Protein AF-D5WXL1-F1 (afdb_monomer_lite)

Structure (mmCIF, N/CA/C/O backbone):
data_AF-D5WXL1-F1
#
_entry.id   AF-D5WXL1-F1
#
loop_
_atom_site.group_PDB
_atom_site.id
_atom_site.type_symbol
_atom_site.label_atom_id
_atom_site.label_alt_id
_atom_site.label_comp_id
_atom_site.label_asym_id
_atom_site.label_entity_id
_atom_site.label_seq_id
_atom_site.pdbx_PDB_ins_code
_atom_site.Cartn_x
_atom_site.Cartn_y
_atom_site.Cartn_z
_atom_site.occupancy
_atom_site.B_iso_or_equiv
_atom_site.auth_seq_id
_atom_site.auth_comp_id
_atom_site.auth_asym_id
_atom_site.auth_atom_id
_atom_site.pdbx_PDB_model_num
ATOM 1 N N . MET A 1 1 ? -30.111 5.991 5.242 1.00 42.44 1 MET A N 1
ATOM 2 C CA . MET A 1 1 ? -28.977 6.312 4.353 1.00 42.44 1 MET A CA 1
ATOM 3 C C . MET A 1 1 ? -27.704 6.022 5.127 1.00 42.44 1 MET A C 1
ATOM 5 O O . MET A 1 1 ? -27.295 6.845 5.934 1.00 42.44 1 MET A O 1
ATOM 9 N N . GLU A 1 2 ? -27.153 4.820 4.982 1.00 45.09 2 GLU A N 1
ATOM 10 C CA . GLU A 1 2 ? -25.875 4.465 5.600 1.00 45.09 2 GLU A CA 1
ATOM 11 C C . GLU A 1 2 ? -24.758 5.132 4.800 1.00 45.09 2 GLU A C 1
ATOM 13 O O . GLU A 1 2 ? -24.552 4.850 3.621 1.00 45.09 2 GLU A O 1
ATOM 18 N N . THR A 1 3 ? -24.068 6.083 5.417 1.00 53.00 3 THR A N 1
ATOM 19 C CA . THR A 1 3 ? -22.813 6.607 4.894 1.00 53.00 3 THR A CA 1
ATOM 20 C C . THR A 1 3 ? -21.805 5.464 4.899 1.00 53.00 3 THR A C 1
ATOM 22 O O . THR A 1 3 ? -21.276 5.113 5.952 1.00 53.00 3 THR A O 1
ATOM 25 N N . LEU A 1 4 ? -21.552 4.866 3.729 1.00 60.91 4 LEU A N 1
ATOM 26 C CA . LEU A 1 4 ? -20.432 3.946 3.511 1.00 60.91 4 LEU A CA 1
ATOM 27 C C . LEU A 1 4 ? -19.180 4.587 4.115 1.00 60.91 4 LEU A C 1
ATOM 29 O O . LEU A 1 4 ? -18.673 5.586 3.593 1.00 60.91 4 LEU A O 1
ATOM 33 N N . ARG A 1 5 ? -18.713 4.068 5.257 1.00 72.31 5 ARG A N 1
ATOM 34 C CA . ARG A 1 5 ? -17.509 4.587 5.903 1.00 72.31 5 ARG A CA 1
ATOM 35 C C . ARG A 1 5 ? -16.356 4.315 4.940 1.00 72.31 5 ARG A C 1
ATOM 37 O O . ARG A 1 5 ? -16.005 3.165 4.688 1.00 72.31 5 ARG A O 1
ATOM 44 N N . ARG A 1 6 ? -15.816 5.379 4.342 1.00 76.12 6 ARG A N 1
ATOM 45 C CA . ARG A 1 6 ? -14.663 5.325 3.441 1.00 76.12 6 ARG A CA 1
ATOM 46 C C . ARG A 1 6 ? -13.449 5.846 4.189 1.00 76.12 6 ARG A C 1
ATOM 48 O O . ARG A 1 6 ? -13.459 6.980 4.664 1.00 76.12 6 ARG A O 1
ATOM 55 N N . ARG A 1 7 ? -12.396 5.040 4.244 1.00 79.75 7 ARG A N 1
ATOM 56 C CA . ARG A 1 7 ? -11.093 5.435 4.780 1.00 79.75 7 ARG A CA 1
ATOM 57 C C . ARG A 1 7 ? -10.074 5.439 3.660 1.00 79.75 7 ARG A C 1
ATOM 59 O O . ARG A 1 7 ? -9.979 4.490 2.891 1.00 79.75 7 ARG A O 1
ATOM 66 N N . ARG A 1 8 ? -9.332 6.534 3.540 1.00 81.38 8 ARG A N 1
ATOM 67 C CA . ARG A 1 8 ? -8.279 6.679 2.538 1.00 81.38 8 ARG A CA 1
ATOM 68 C C . ARG A 1 8 ? -6.948 6.820 3.250 1.00 81.38 8 ARG A C 1
ATOM 70 O O . ARG A 1 8 ? -6.771 7.757 4.019 1.00 81.38 8 ARG A O 1
ATOM 77 N N . VAL A 1 9 ? -6.025 5.930 2.917 1.00 83.50 9 VAL A N 1
ATOM 78 C CA . VAL A 1 9 ? -4.654 5.931 3.418 1.00 83.50 9 VAL A CA 1
ATOM 79 C C . VAL A 1 9 ? -3.734 6.277 2.261 1.00 83.50 9 VAL A C 1
ATOM 81 O O . VAL A 1 9 ? -3.809 5.670 1.194 1.00 83.50 9 VAL A O 1
ATOM 84 N N . VAL A 1 10 ? -2.872 7.272 2.446 1.00 82.19 10 VAL A N 1
ATOM 85 C CA . VAL A 1 10 ? -1.852 7.642 1.459 1.00 82.19 10 VAL A CA 1
ATOM 86 C C . VAL A 1 10 ? -0.492 7.377 2.078 1.00 82.19 10 VAL A C 1
ATOM 88 O O . VAL A 1 10 ? -0.170 7.938 3.121 1.00 82.19 10 VAL A O 1
ATOM 91 N N . ARG A 1 11 ? 0.315 6.541 1.427 1.00 78.69 11 ARG A N 1
ATOM 92 C CA . ARG A 1 11 ? 1.715 6.318 1.781 1.00 78.69 11 ARG A CA 1
ATOM 93 C C . ARG A 1 11 ? 2.611 6.778 0.644 1.00 78.69 11 ARG A C 1
ATOM 95 O O . ARG A 1 11 ? 2.321 6.542 -0.525 1.00 78.69 11 ARG A O 1
ATOM 102 N N . VAL A 1 12 ? 3.702 7.439 1.001 1.00 78.94 12 VAL A N 1
ATOM 103 C CA . VAL A 1 12 ? 4.761 7.823 0.066 1.00 78.94 12 VAL A CA 1
ATOM 104 C C . VAL A 1 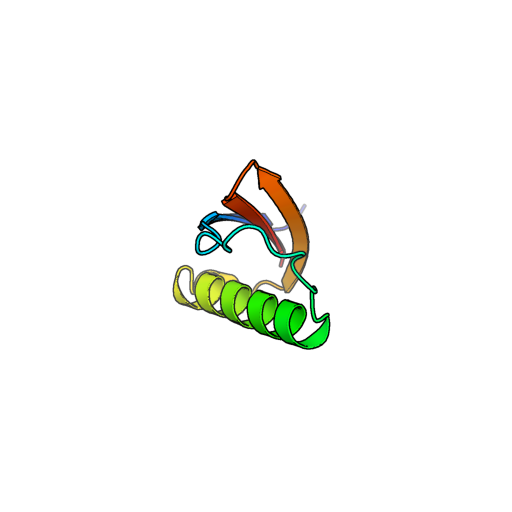12 ? 5.976 6.981 0.407 1.00 78.94 12 VAL A C 1
ATOM 106 O O . VAL A 1 12 ? 6.415 6.965 1.554 1.00 78.94 12 VAL A O 1
ATOM 109 N N . LEU A 1 13 ? 6.475 6.246 -0.576 1.00 75.38 13 LEU A N 1
ATOM 110 C CA . LEU A 1 13 ? 7.576 5.308 -0.439 1.00 75.38 13 LEU A CA 1
ATOM 111 C C . LEU A 1 13 ? 8.670 5.763 -1.396 1.00 75.38 13 LEU A C 1
ATOM 113 O O . LEU A 1 13 ? 8.446 5.855 -2.599 1.00 75.38 13 LEU A O 1
ATOM 117 N N . SER A 1 14 ? 9.850 6.068 -0.876 1.00 67.94 14 SER A N 1
ATOM 118 C CA . SER A 1 14 ? 11.010 6.308 -1.729 1.00 67.94 14 SER A CA 1
ATOM 119 C C . SER A 1 14 ? 11.533 4.961 -2.208 1.00 67.94 14 SER A C 1
ATOM 121 O O . SER A 1 14 ? 11.797 4.076 -1.391 1.00 67.94 14 SER A O 1
ATOM 123 N N . LEU A 1 15 ? 11.662 4.782 -3.522 1.00 64.62 15 LEU A N 1
ATOM 124 C CA . LEU A 1 15 ? 12.365 3.618 -4.040 1.00 64.62 15 LEU A CA 1
ATOM 125 C C . LEU A 1 15 ? 13.840 3.771 -3.658 1.00 64.62 15 LEU A C 1
ATOM 127 O O . LEU A 1 15 ? 14.381 4.875 -3.792 1.00 64.62 15 LEU A O 1
ATOM 131 N N . PRO A 1 16 ? 14.505 2.707 -3.174 1.00 56.56 16 PRO A N 1
ATOM 132 C CA . PRO A 1 16 ? 15.952 2.748 -3.025 1.00 56.56 16 PRO A CA 1
ATOM 133 C C . PRO A 1 16 ? 16.535 3.134 -4.385 1.00 56.56 16 PRO A C 1
ATOM 135 O O . PRO A 1 16 ? 16.108 2.576 -5.392 1.00 56.56 16 PRO A O 1
ATOM 138 N N . SER A 1 17 ? 17.434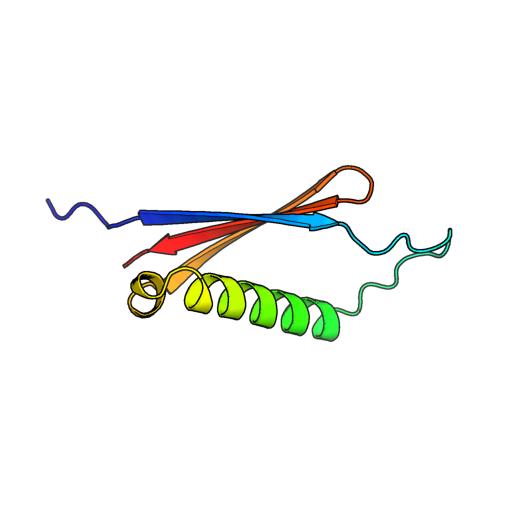 4.124 -4.421 1.00 48.31 17 SER A N 1
ATOM 139 C CA . SER A 1 17 ? 18.047 4.629 -5.653 1.00 48.31 17 SER A CA 1
ATOM 140 C C . SER A 1 17 ? 18.638 3.472 -6.455 1.00 48.31 17 SER A C 1
ATOM 142 O O . SER A 1 17 ? 19.751 3.025 -6.184 1.00 48.31 17 SER A O 1
ATOM 144 N N . VAL A 1 18 ? 17.878 2.957 -7.421 1.00 50.00 18 VAL A N 1
ATOM 145 C CA . VAL A 1 18 ? 18.336 1.881 -8.289 1.00 50.00 18 VAL A CA 1
ATOM 146 C C . VAL A 1 18 ? 19.280 2.534 -9.284 1.00 50.00 18 VAL A C 1
ATOM 148 O O . VAL A 1 18 ? 18.867 3.315 -10.138 1.00 50.00 18 VAL A O 1
ATOM 151 N N . SER A 1 19 ? 20.573 2.281 -9.108 1.00 48.84 19 SER A N 1
ATOM 152 C CA . SER A 1 19 ? 21.635 2.706 -10.012 1.00 48.84 19 SER A CA 1
ATOM 153 C C . SER A 1 19 ? 21.301 2.285 -11.444 1.00 48.84 19 SER A C 1
ATOM 155 O O . SER A 1 19 ? 21.338 1.093 -11.715 1.00 48.84 19 SER A O 1
ATOM 157 N N . SER A 1 20 ? 20.964 3.248 -12.312 1.00 51.84 20 SER A N 1
ATOM 158 C CA . SER A 1 20 ? 20.933 3.255 -13.793 1.00 51.84 20 SER A CA 1
ATOM 159 C C . SER A 1 20 ? 20.762 1.926 -14.557 1.00 51.84 20 SER A C 1
ATOM 161 O O . SER A 1 20 ? 21.280 1.781 -15.663 1.00 51.84 20 SER A O 1
ATOM 163 N N . GLN A 1 21 ? 20.040 0.958 -14.005 1.00 52.25 21 GLN A N 1
ATOM 164 C CA . GLN A 1 21 ? 19.721 -0.320 -14.623 1.00 52.25 21 GLN A CA 1
ATOM 165 C C . GLN A 1 21 ? 18.210 -0.380 -14.838 1.00 52.25 21 GLN A C 1
ATOM 167 O O . GLN A 1 21 ? 17.456 0.125 -13.999 1.00 52.25 21 GLN A O 1
ATOM 172 N N . PRO A 1 22 ? 17.746 -0.964 -15.955 1.00 55.75 22 PRO A N 1
ATOM 173 C CA . PRO A 1 22 ? 16.325 -1.181 -16.168 1.00 55.75 22 PRO A CA 1
ATOM 174 C C . PRO A 1 22 ? 15.771 -1.979 -14.986 1.00 55.75 22 PRO A C 1
ATOM 176 O O . PRO A 1 22 ? 16.244 -3.075 -14.691 1.00 55.75 22 PRO A O 1
ATOM 179 N N . ILE A 1 23 ? 14.798 -1.401 -14.281 1.00 60.38 23 ILE A N 1
ATOM 180 C CA . ILE A 1 23 ? 14.108 -2.090 -13.195 1.00 60.38 23 ILE A CA 1
ATOM 181 C C . ILE A 1 23 ? 13.256 -3.171 -13.851 1.00 60.38 23 ILE A C 1
ATOM 183 O O . ILE A 1 23 ? 12.189 -2.891 -14.398 1.00 60.38 23 ILE A O 1
ATOM 187 N N . THR A 1 24 ? 13.738 -4.407 -13.826 1.00 61.22 24 THR A N 1
ATOM 188 C CA . THR A 1 24 ? 12.922 -5.569 -14.158 1.00 61.22 24 THR A CA 1
ATOM 189 C C . THR A 1 24 ? 11.903 -5.724 -13.034 1.00 61.22 24 THR A C 1
ATOM 191 O O . THR A 1 24 ? 12.239 -6.143 -11.928 1.00 61.22 24 THR A O 1
ATOM 194 N N . PHE A 1 25 ? 10.667 -5.295 -13.286 1.00 60.66 25 PHE A N 1
ATOM 195 C CA . PHE A 1 25 ? 9.570 -5.456 -12.340 1.00 60.66 25 PHE A CA 1
ATOM 196 C C . PHE A 1 25 ? 9.095 -6.905 -12.382 1.00 60.66 25 PHE A C 1
ATOM 198 O O . PHE A 1 25 ? 8.321 -7.290 -13.256 1.00 60.66 25 PHE A O 1
ATOM 205 N N . ASP A 1 26 ? 9.581 -7.706 -11.439 1.00 77.69 26 ASP A N 1
ATOM 206 C CA . ASP A 1 26 ? 8.981 -9.001 -11.152 1.00 77.69 26 ASP A CA 1
ATOM 207 C C . ASP A 1 26 ? 7.583 -8.781 -10.561 1.00 77.69 26 ASP A C 1
ATOM 209 O O . ASP A 1 26 ? 7.421 -8.120 -9.528 1.00 77.69 26 ASP A O 1
ATOM 213 N N . VAL A 1 27 ? 6.563 -9.279 -11.260 1.00 77.50 27 VAL A N 1
ATOM 214 C CA . VAL A 1 27 ? 5.159 -9.048 -10.895 1.00 77.50 27 VAL A CA 1
ATOM 215 C C . VAL A 1 27 ? 4.850 -9.693 -9.545 1.00 77.50 27 VAL A C 1
ATOM 217 O O . VAL A 1 27 ? 4.184 -9.072 -8.717 1.00 77.50 27 VAL A O 1
ATOM 220 N N . ASP A 1 28 ? 5.381 -10.888 -9.285 1.00 80.44 28 ASP A N 1
ATOM 221 C CA . ASP A 1 28 ? 5.191 -11.602 -8.023 1.00 80.44 28 ASP A CA 1
ATOM 222 C C . ASP A 1 28 ? 5.825 -10.854 -6.843 1.00 80.44 28 ASP A C 1
ATOM 224 O O . ASP A 1 28 ? 5.160 -10.594 -5.835 1.00 80.44 28 ASP A O 1
ATOM 228 N N . GLY A 1 29 ? 7.077 -10.409 -6.983 1.00 80.50 29 GLY A N 1
ATOM 229 C CA . GLY A 1 29 ? 7.757 -9.598 -5.974 1.00 80.50 29 GLY A CA 1
ATOM 230 C C . GLY A 1 29 ? 7.048 -8.269 -5.693 1.00 80.50 29 GLY A C 1
ATOM 231 O O . GLY A 1 29 ? 6.986 -7.815 -4.544 1.00 80.50 29 GLY A O 1
ATOM 232 N N . TRP A 1 30 ? 6.460 -7.658 -6.720 1.00 78.81 30 TRP A N 1
ATOM 233 C CA . TRP A 1 30 ? 5.686 -6.430 -6.573 1.00 78.81 30 TRP A CA 1
ATOM 234 C C . TRP A 1 30 ? 4.338 -6.649 -5.873 1.00 78.81 30 TRP A C 1
ATOM 236 O O . TRP A 1 30 ? 3.961 -5.858 -5.003 1.00 78.81 30 TRP A O 1
ATOM 246 N N . LEU A 1 31 ? 3.631 -7.738 -6.186 1.00 82.69 31 LEU A N 1
ATOM 247 C CA . LEU A 1 31 ? 2.395 -8.121 -5.498 1.00 82.69 31 LEU A CA 1
ATOM 248 C C . LEU A 1 31 ? 2.646 -8.433 -4.018 1.00 82.69 31 LEU A C 1
ATOM 250 O O . LEU A 1 31 ? 1.888 -7.987 -3.152 1.00 82.69 31 LEU A O 1
ATOM 254 N N . ASP A 1 32 ? 3.728 -9.147 -3.710 1.00 85.44 32 ASP A N 1
ATOM 255 C CA . ASP A 1 32 ? 4.133 -9.433 -2.333 1.00 85.44 32 ASP A CA 1
ATOM 256 C C . ASP A 1 32 ? 4.490 -8.144 -1.570 1.00 85.44 32 ASP A C 1
ATOM 258 O O . ASP A 1 32 ? 4.084 -7.941 -0.421 1.00 85.44 32 ASP A O 1
ATOM 262 N N . TRP A 1 33 ? 5.173 -7.204 -2.230 1.00 84.38 33 TRP A N 1
ATOM 263 C CA . TRP A 1 33 ? 5.428 -5.874 -1.677 1.00 84.38 33 TRP A CA 1
ATOM 264 C C . TRP A 1 33 ? 4.138 -5.091 -1.390 1.00 84.38 33 TRP A C 1
ATOM 266 O O . TRP A 1 33 ? 3.984 -4.576 -0.280 1.00 84.38 33 TRP A O 1
ATOM 276 N N . LEU A 1 34 ? 3.181 -5.056 -2.323 1.00 84.44 34 LEU A N 1
ATOM 277 C CA . LEU A 1 34 ? 1.883 -4.408 -2.106 1.00 84.44 34 LEU A CA 1
ATOM 278 C C . LEU A 1 34 ? 1.129 -5.026 -0.929 1.00 84.44 34 LEU A C 1
ATOM 280 O O . LEU A 1 34 ? 0.587 -4.301 -0.093 1.00 84.44 34 LEU A O 1
ATOM 284 N N . ARG A 1 35 ? 1.125 -6.359 -0.823 1.00 88.00 35 ARG A N 1
ATOM 285 C CA . ARG A 1 35 ? 0.496 -7.071 0.295 1.00 88.00 35 ARG A CA 1
ATOM 286 C C . ARG A 1 35 ? 1.096 -6.645 1.635 1.00 88.00 35 ARG A C 1
ATOM 288 O O . ARG A 1 35 ? 0.344 -6.386 2.576 1.00 88.00 35 ARG A O 1
ATOM 295 N N . ARG A 1 36 ? 2.425 -6.518 1.720 1.00 89.88 36 ARG A N 1
ATOM 296 C CA . ARG A 1 36 ? 3.104 -6.015 2.926 1.00 89.88 36 ARG A CA 1
ATOM 297 C C . ARG A 1 36 ? 2.717 -4.576 3.256 1.00 89.88 36 ARG A C 1
ATOM 299 O O . ARG A 1 36 ? 2.508 -4.266 4.424 1.00 89.88 36 ARG A O 1
ATOM 306 N N . GLU A 1 37 ? 2.592 -3.702 2.263 1.00 88.12 37 GLU A N 1
ATOM 307 C CA . GLU A 1 37 ? 2.206 -2.304 2.495 1.00 88.12 37 GLU A CA 1
ATOM 308 C C . GLU A 1 37 ? 0.751 -2.157 2.958 1.00 88.12 37 GLU A C 1
ATOM 310 O O . GLU A 1 37 ? 0.467 -1.362 3.855 1.00 88.12 37 GLU A O 1
ATOM 315 N N . VAL A 1 38 ? -0.159 -2.977 2.428 1.00 88.06 38 VAL A N 1
ATOM 316 C CA . VAL A 1 38 ? -1.547 -3.053 2.910 1.00 88.06 38 VAL A CA 1
ATOM 317 C C . VAL A 1 38 ? -1.596 -3.568 4.348 1.00 88.06 38 VAL A C 1
ATOM 319 O O . VAL A 1 38 ? -2.334 -3.020 5.167 1.00 88.06 38 VAL A O 1
ATOM 322 N N . GLN A 1 39 ? -0.799 -4.587 4.679 1.00 90.44 39 GLN A N 1
ATOM 323 C CA . GLN A 1 39 ? -0.704 -5.088 6.049 1.00 90.44 39 GLN A CA 1
ATOM 324 C C . GLN A 1 39 ? -0.184 -4.0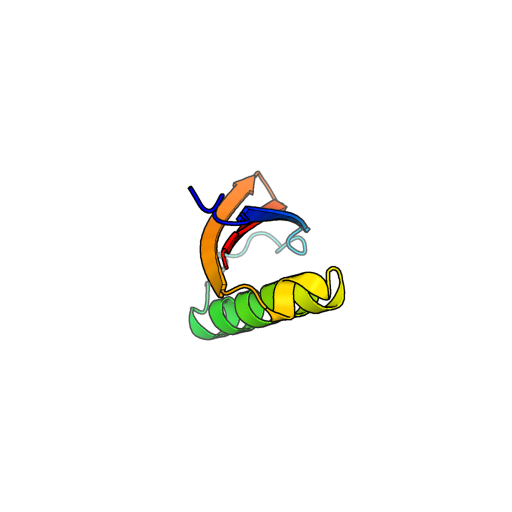03 6.999 1.00 90.44 39 GLN A C 1
ATOM 326 O O . GLN A 1 39 ? -0.813 -3.740 8.019 1.00 90.44 39 GLN A O 1
ATOM 331 N N . ARG A 1 40 ? 0.876 -3.285 6.616 1.00 90.19 40 ARG A N 1
ATOM 332 C CA . ARG A 1 40 ? 1.411 -2.153 7.389 1.00 90.19 40 ARG A CA 1
ATOM 333 C C . ARG A 1 40 ? 0.392 -1.037 7.593 1.00 90.19 40 ARG A C 1
ATOM 335 O O . ARG A 1 40 ? 0.373 -0.417 8.656 1.00 90.19 40 ARG A O 1
ATOM 342 N N . ALA A 1 41 ? -0.456 -0.769 6.598 1.00 87.81 41 ALA A N 1
ATOM 343 C CA . ALA A 1 41 ? -1.551 0.185 6.745 1.00 87.81 41 ALA A CA 1
ATOM 344 C C . ALA A 1 41 ? -2.551 -0.277 7.817 1.00 87.81 41 ALA A C 1
ATOM 346 O O . ALA A 1 41 ? -2.927 0.515 8.673 1.00 87.81 41 ALA A O 1
ATOM 347 N N . ARG A 1 42 ? -2.914 -1.567 7.832 1.00 89.75 42 ARG A N 1
ATOM 348 C CA . ARG A 1 42 ? -3.797 -2.154 8.860 1.00 89.75 42 ARG A CA 1
ATOM 349 C C . ARG A 1 42 ? -3.168 -2.179 10.253 1.00 89.75 42 ARG A C 1
ATOM 351 O O . ARG A 1 42 ? -3.878 -2.013 11.236 1.00 89.75 42 ARG A O 1
ATOM 358 N N . GLU A 1 43 ? -1.859 -2.384 10.347 1.00 90.88 43 GLU A N 1
ATOM 359 C CA . GLU A 1 43 ? -1.130 -2.312 11.619 1.00 90.88 43 GLU A CA 1
ATOM 360 C C . GLU A 1 43 ? -1.078 -0.876 12.159 1.00 90.88 43 GLU A C 1
ATOM 362 O O . GLU A 1 43 ? -1.195 -0.664 13.363 1.00 90.88 43 GLU A O 1
ATOM 367 N N . SER A 1 44 ? -0.940 0.112 11.267 1.00 89.38 44 SER A N 1
ATOM 368 C CA . SER A 1 44 ? -0.915 1.537 11.629 1.00 89.38 44 SER A CA 1
ATOM 369 C C . SER A 1 44 ? -2.302 2.075 11.993 1.00 89.38 44 SER A C 1
ATOM 371 O O . SER A 1 44 ? -2.423 2.941 12.856 1.00 89.38 44 SER A O 1
ATOM 373 N N . GLU A 1 45 ? -3.350 1.560 11.349 1.00 88.06 45 GLU A N 1
ATOM 374 C CA . GLU A 1 45 ? -4.747 1.937 11.570 1.00 88.06 45 GLU A CA 1
ATOM 375 C C . GLU A 1 45 ? -5.586 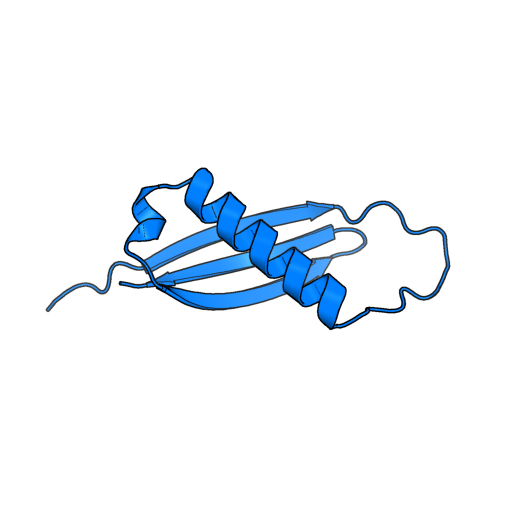0.670 11.830 1.00 88.06 45 GLU A C 1
ATOM 377 O O . GLU A 1 45 ? -6.182 0.119 10.899 1.00 88.06 45 GLU A O 1
ATOM 382 N N . PRO A 1 46 ? -5.670 0.197 13.093 1.00 86.00 46 PRO A N 1
ATOM 383 C CA . PRO A 1 46 ? -6.360 -1.050 13.442 1.00 86.00 46 PRO A CA 1
ATOM 384 C C . PRO A 1 46 ? -7.837 -1.069 13.040 1.00 86.00 46 PRO A C 1
ATOM 386 O O . PRO A 1 46 ? -8.393 -2.132 12.775 1.00 86.00 46 PRO A O 1
ATOM 389 N N . GLU A 1 47 ? -8.470 0.105 12.938 1.00 85.44 47 GLU A N 1
ATOM 390 C CA . GLU A 1 47 ? -9.849 0.243 12.459 1.00 85.44 47 GLU A CA 1
ATOM 391 C C . GLU A 1 47 ? -10.051 -0.306 11.042 1.00 85.44 47 GLU A C 1
ATOM 393 O O . GLU A 1 47 ? -11.163 -0.698 10.704 1.00 85.44 47 GLU A O 1
ATOM 398 N N . LEU A 1 48 ? -8.993 -0.382 10.225 1.00 85.12 48 LEU A N 1
ATOM 399 C CA . LEU A 1 48 ? -9.052 -0.918 8.867 1.00 85.12 48 LEU A CA 1
ATOM 400 C C . LEU A 1 48 ? -9.242 -2.437 8.834 1.00 85.12 48 LEU A C 1
ATOM 402 O O . LEU A 1 48 ? -9.533 -2.964 7.761 1.00 85.12 48 LEU A O 1
ATOM 406 N N . GLN A 1 49 ? -9.098 -3.152 9.959 1.00 84.69 49 GLN A N 1
ATOM 407 C CA . GLN A 1 49 ? -9.353 -4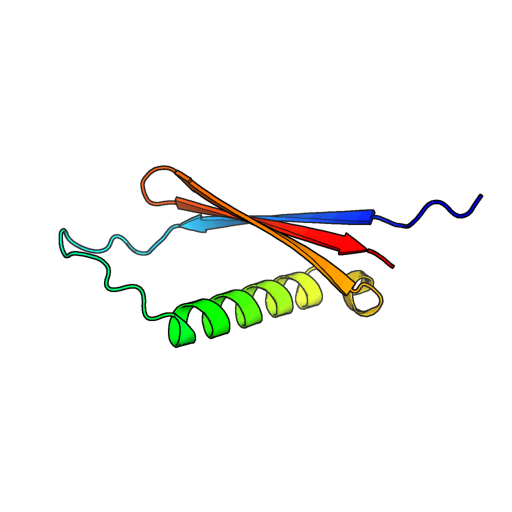.597 10.023 1.00 84.69 49 GLN A CA 1
ATOM 408 C C . GLN A 1 49 ? -10.766 -4.949 9.546 1.00 84.69 49 GLN A C 1
ATOM 410 O O . GLN A 1 49 ? -10.914 -5.887 8.767 1.00 84.69 49 GLN A O 1
ATOM 415 N N . ASP A 1 50 ? -11.754 -4.119 9.888 1.00 86.19 50 ASP A N 1
ATOM 416 C CA . ASP A 1 50 ? -13.151 -4.274 9.466 1.00 86.19 50 ASP A CA 1
ATOM 417 C C . ASP A 1 50 ? -13.449 -3.716 8.063 1.00 86.19 50 ASP A C 1
ATOM 419 O O . ASP A 1 50 ? -14.609 -3.657 7.662 1.00 86.19 50 ASP A O 1
ATOM 423 N N . TYR A 1 51 ? -12.442 -3.228 7.333 1.00 86.25 51 TYR A N 1
ATOM 424 C CA . TYR A 1 51 ? -12.620 -2.630 6.012 1.00 86.25 51 TYR A CA 1
ATOM 425 C C . TYR A 1 51 ? -11.968 -3.496 4.937 1.00 86.25 51 TYR A C 1
ATOM 427 O O . TYR A 1 51 ? -10.867 -4.035 5.097 1.00 86.25 51 TYR A O 1
ATOM 435 N N . HIS A 1 52 ? -12.612 -3.563 3.780 1.00 87.94 52 HIS A N 1
ATOM 436 C CA . HIS A 1 52 ? -12.065 -4.169 2.579 1.00 87.94 52 HIS A CA 1
ATOM 437 C C . HIS A 1 52 ? -11.246 -3.142 1.800 1.00 87.94 52 HIS A C 1
ATOM 439 O O . HIS A 1 52 ? -11.658 -1.991 1.629 1.00 87.94 52 HIS A O 1
ATOM 445 N N . LEU A 1 53 ? -10.075 -3.559 1.311 1.00 88.06 53 LEU A N 1
ATOM 446 C CA . LEU A 1 53 ? -9.335 -2.767 0.334 1.00 88.06 53 LEU A CA 1
ATOM 447 C C . LEU A 1 53 ? -10.123 -2.806 -0.977 1.00 88.06 53 LEU A C 1
ATOM 449 O O . LEU A 1 53 ? -10.271 -3.870 -1.570 1.00 88.06 53 LEU A O 1
ATOM 453 N N . HIS A 1 54 ? -10.648 -1.660 -1.398 1.00 88.81 54 HIS A N 1
ATOM 454 C CA . HIS A 1 54 ? -11.501 -1.564 -2.579 1.00 88.81 54 HIS A CA 1
ATOM 455 C C . HIS A 1 54 ? -10.729 -1.069 -3.799 1.00 88.81 54 HIS A C 1
ATOM 457 O O . HIS A 1 54 ? -11.012 -1.480 -4.919 1.00 88.81 54 HIS A O 1
ATOM 463 N N . ASP A 1 55 ? -9.820 -0.118 -3.606 1.00 87.81 55 ASP A N 1
ATOM 464 C CA . ASP A 1 55 ? -9.089 0.505 -4.704 1.00 87.81 55 ASP A CA 1
ATOM 465 C C . ASP A 1 55 ? -7.666 0.834 -4.260 1.00 87.81 55 ASP A C 1
ATOM 467 O O . ASP A 1 55 ? -7.419 1.165 -3.093 1.00 87.81 55 ASP A O 1
ATOM 471 N N . LEU A 1 56 ? -6.732 0.712 -5.197 1.00 87.25 56 LEU A N 1
ATOM 472 C CA . LEU A 1 56 ? -5.319 0.945 -4.966 1.00 87.25 56 LEU A CA 1
ATOM 473 C C . LEU A 1 56 ? -4.753 1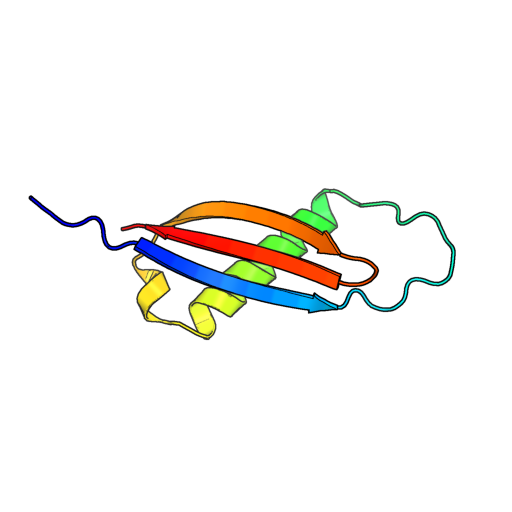.714 -6.156 1.00 87.25 56 LEU A C 1
ATOM 475 O O . LEU A 1 56 ? -4.776 1.242 -7.288 1.00 87.25 56 LEU A O 1
ATOM 479 N N . HIS A 1 57 ? -4.257 2.918 -5.890 1.00 89.00 57 HIS A N 1
ATOM 480 C CA . HIS A 1 57 ? -3.713 3.809 -6.904 1.00 89.00 57 HIS A CA 1
ATOM 481 C C . HIS A 1 57 ? -2.225 4.031 -6.660 1.00 89.00 57 HIS A C 1
ATOM 483 O O . HIS A 1 57 ? -1.812 4.387 -5.554 1.00 89.00 57 HIS A O 1
ATOM 489 N N . ILE A 1 58 ? -1.430 3.841 -7.709 1.00 85.88 58 ILE A N 1
ATOM 490 C CA . ILE A 1 58 ? 0.028 3.898 -7.658 1.00 85.88 58 ILE A CA 1
ATOM 491 C C . ILE A 1 58 ? 0.478 4.986 -8.617 1.00 85.88 58 ILE A C 1
ATOM 493 O O . ILE A 1 58 ? 0.139 4.956 -9.796 1.00 85.88 58 ILE A O 1
ATOM 497 N N . ALA A 1 59 ? 1.224 5.956 -8.103 1.00 85.56 59 ALA A N 1
ATOM 498 C CA . ALA A 1 59 ? 1.823 7.008 -8.907 1.00 85.56 59 ALA A CA 1
ATOM 499 C C . ALA A 1 59 ? 3.338 7.010 -8.710 1.00 85.56 59 ALA A C 1
ATOM 501 O O . ALA A 1 59 ? 3.821 6.923 -7.582 1.00 85.56 59 ALA A O 1
ATOM 502 N N . PHE A 1 60 ? 4.073 7.123 -9.813 1.00 83.81 60 PHE A N 1
ATOM 503 C CA . PHE A 1 60 ? 5.527 7.236 -9.820 1.00 83.81 60 PHE A CA 1
ATOM 504 C C . PHE A 1 60 ? 5.899 8.706 -10.027 1.00 83.81 60 PHE A C 1
ATOM 506 O O . PHE A 1 60 ? 5.519 9.309 -11.028 1.00 83.81 60 PHE A O 1
ATOM 513 N N . GLU A 1 61 ? 6.622 9.291 -9.079 1.00 82.25 61 GLU A N 1
ATOM 514 C CA . GLU A 1 61 ? 7.081 10.681 -9.122 1.00 82.25 61 GLU A CA 1
ATOM 515 C C . GLU A 1 61 ? 8.592 10.722 -8.883 1.00 82.25 61 GLU A C 1
ATOM 517 O O . GLU A 1 61 ? 9.071 10.710 -7.744 1.00 82.25 61 GLU A O 1
ATOM 522 N N . GLY A 1 62 ? 9.358 10.746 -9.976 1.00 79.50 62 GLY A N 1
ATOM 523 C CA . GLY A 1 62 ? 10.814 10.638 -9.919 1.00 79.50 62 GLY A CA 1
ATOM 524 C C . GLY A 1 62 ? 11.237 9.301 -9.309 1.00 79.50 62 GLY A C 1
ATOM 525 O O . GLY A 1 62 ? 10.943 8.246 -9.863 1.00 79.50 62 GLY A O 1
ATOM 526 N N . THR A 1 63 ? 11.907 9.350 -8.157 1.00 77.56 63 THR A N 1
ATOM 527 C CA . THR A 1 63 ? 12.334 8.167 -7.390 1.00 77.56 63 THR A CA 1
ATOM 528 C C . THR A 1 63 ? 11.331 7.745 -6.313 1.00 77.56 63 THR A C 1
ATOM 530 O O . THR A 1 63 ? 11.602 6.822 -5.548 1.00 77.56 63 THR A O 1
ATOM 533 N N . ASN A 1 64 ? 10.171 8.399 -6.225 1.00 79.31 64 ASN A N 1
ATOM 534 C CA . ASN A 1 64 ? 9.143 8.072 -5.243 1.00 79.31 64 ASN A CA 1
ATOM 535 C C . ASN A 1 64 ? 7.980 7.307 -5.876 1.00 79.31 64 ASN A C 1
ATOM 537 O O . ASN A 1 64 ? 7.564 7.580 -7.000 1.00 79.31 64 ASN A O 1
ATOM 541 N N . VAL A 1 65 ? 7.407 6.398 -5.096 1.00 83.25 65 VAL A N 1
ATOM 542 C CA . VAL A 1 65 ? 6.121 5.759 -5.352 1.00 83.25 65 VAL A CA 1
ATOM 543 C C . VAL A 1 65 ? 5.123 6.266 -4.325 1.00 83.25 65 VAL A C 1
ATOM 545 O O . VAL A 1 65 ? 5.286 6.076 -3.119 1.00 83.25 65 VAL A O 1
ATOM 548 N N . LYS A 1 66 ? 4.052 6.895 -4.797 1.00 86.00 66 LYS A N 1
ATOM 549 C CA . LYS A 1 66 ? 2.881 7.207 -3.982 1.00 86.00 66 LYS A CA 1
ATOM 550 C C . LYS A 1 66 ? 1.870 6.079 -4.110 1.00 86.00 66 LYS A C 1
ATOM 552 O O . LYS A 1 66 ? 1.360 5.818 -5.197 1.00 86.00 66 LYS A O 1
ATOM 557 N N . LEU A 1 67 ? 1.558 5.455 -2.982 1.00 87.38 67 LEU A N 1
ATOM 558 C CA . LEU A 1 67 ? 0.536 4.434 -2.840 1.00 87.38 67 LEU A CA 1
ATOM 559 C C . LEU A 1 67 ? -0.680 5.036 -2.134 1.00 87.38 67 LEU A C 1
ATOM 561 O O . LEU A 1 67 ? -0.610 5.421 -0.967 1.00 87.38 67 LEU A O 1
ATOM 565 N N . ARG A 1 68 ? -1.816 5.107 -2.823 1.00 90.75 68 ARG A N 1
ATOM 566 C CA . ARG A 1 68 ? -3.100 5.473 -2.221 1.00 90.75 68 ARG A CA 1
ATOM 567 C C . ARG A 1 68 ? -3.972 4.234 -2.121 1.00 90.75 68 ARG A C 1
ATOM 569 O O . ARG A 1 68 ? -4.284 3.618 -3.132 1.00 90.75 68 ARG A O 1
ATOM 576 N N . MET A 1 69 ? -4.382 3.912 -0.905 1.00 91.38 69 MET A N 1
ATOM 577 C CA . MET A 1 69 ? -5.255 2.793 -0.580 1.00 91.38 69 MET A CA 1
ATOM 578 C C . MET A 1 69 ? -6.606 3.339 -0.130 1.00 91.38 69 MET A C 1
ATOM 580 O O . MET A 1 69 ? -6.689 4.155 0.791 1.00 91.38 69 MET A O 1
ATOM 584 N N . ASP A 1 70 ? -7.672 2.902 -0.785 1.00 89.44 70 ASP A N 1
ATOM 585 C CA . ASP A 1 70 ? -9.039 3.258 -0.435 1.00 89.44 70 ASP A CA 1
ATOM 586 C C . ASP A 1 70 ? -9.738 2.027 0.164 1.00 89.44 70 ASP A C 1
ATOM 588 O O . ASP A 1 70 ? -10.007 1.034 -0.516 1.00 89.44 70 ASP A O 1
ATOM 592 N N . PHE A 1 71 ? -10.048 2.120 1.453 1.00 89.25 71 PHE A N 1
ATOM 593 C CA . PHE A 1 71 ? -10.730 1.112 2.251 1.00 89.25 71 PHE A CA 1
ATOM 594 C C . PHE A 1 71 ? -12.212 1.465 2.417 1.00 89.25 71 PHE A C 1
ATOM 596 O O . PHE A 1 71 ? -12.573 2.634 2.609 1.00 89.25 71 PHE A O 1
ATOM 603 N N . ARG A 1 72 ? -13.086 0.457 2.345 1.00 88.44 72 ARG A N 1
ATOM 604 C CA . ARG A 1 72 ? -14.542 0.602 2.507 1.00 88.44 72 ARG A CA 1
ATOM 605 C C . ARG A 1 72 ? -15.094 -0.515 3.392 1.00 88.44 72 ARG A C 1
ATOM 607 O O . ARG A 1 72 ? -14.577 -1.628 3.334 1.00 88.44 72 ARG A O 1
ATOM 614 N N . LYS A 1 73 ? -16.097 -0.192 4.208 1.00 82.69 73 LYS A N 1
ATOM 615 C CA . LYS A 1 73 ? -16.939 -1.191 4.879 1.00 82.69 73 LYS A CA 1
ATOM 616 C C . LYS A 1 73 ? -17.946 -1.793 3.913 1.00 82.69 73 LYS A C 1
ATOM 618 O O . LYS A 1 73 ? -18.387 -1.040 3.012 1.00 82.69 73 LYS A O 1
#

Sequence (73 aa):
METLRRRRVVRVLSLPSVSSQPITFDVDGWLDWLRREVQRARESEPELQDYHLHDLHIAFEGTNVKLRMDFRK

Secondary structure (DSSP, 8-state):
-----EEEEEEEEEPP---SS-----HHHHHHHHHHHHHHHHHH-GGGGGSEEEEEEEEEETTEEEEEEEEE-

Organism: Kyrpidia tusciae (strain DSM 2912 / NBRC 15312 / T2) (NCBI:txid562970)

pLDDT: mean 78.16, std 13.33, range [42.44, 91.38]

Radius of gyration: 14.43 Å; chains: 1; bounding box: 51×22×30 Å

Foldseek 3Di:
DDDFDKDKDKDKAFADPDPPDPPPDDVVVVVVVVVVVVVVVCVVPVVLVPWDFDDWDWDDDPRMIMIMTMTTD